Protein AF-A0AAD4LU94-F1 (afdb_monomer)

Nearest PDB structures (foldseek):
  6w6v-assembly1_E  TM=8.836E-01  e=3.693E-04  Saccharomyces cerevisiae S288C
  6ahu-assembly1_E  TM=7.785E-01  e=3.693E-04  Homo sapiens

Mean predicted aligned error: 7.05 Å

Secondary structure (DSSP, 8-state):
-----------HHHHHHHHHHHHHHHHHHHHHHHHHHHHTT--EEETTTTEEE----STHHHHHHHHHHHH--B-TTS-B---------SSHHHHHHHHHHHHHHHHHHHH-

Structure (mmCIF, N/CA/C/O backbone):
data_AF-A0AAD4LU94-F1
#
_entry.id   AF-A0AAD4LU94-F1
#
loop_
_atom_site.group_PDB
_atom_site.id
_atom_site.type_symbol
_atom_site.label_atom_id
_atom_site.label_alt_id
_atom_site.label_comp_id
_atom_site.label_asym_id
_atom_site.label_entity_id
_atom_site.label_seq_id
_atom_site.pdbx_PDB_ins_code
_atom_site.Cartn_x
_atom_site.Cartn_y
_atom_site.Cartn_z
_atom_site.occupancy
_atom_site.B_iso_or_equiv
_atom_site.auth_seq_id
_atom_site.auth_comp_id
_atom_site.auth_asym_id
_atom_site.auth_atom_id
_atom_site.pdbx_PDB_model_num
ATOM 1 N N . SER A 1 1 ? -17.432 -24.355 22.928 1.00 34.97 1 SER A N 1
ATOM 2 C CA . SER A 1 1 ? -16.290 -23.500 23.298 1.00 34.97 1 SER A CA 1
ATOM 3 C C . SER A 1 1 ? -16.451 -22.163 22.623 1.00 34.97 1 SER A C 1
ATOM 5 O O . SER A 1 1 ? -16.954 -22.169 21.508 1.00 34.97 1 SER A O 1
ATOM 7 N N . PRO A 1 2 ? -16.106 -21.034 23.257 1.00 40.81 2 PRO A N 1
ATOM 8 C CA . PRO A 1 2 ? -16.067 -19.779 22.532 1.00 40.81 2 PRO A CA 1
ATOM 9 C C . PRO A 1 2 ? -14.853 -19.853 21.605 1.00 40.81 2 PRO A C 1
ATOM 11 O O . PRO A 1 2 ? -13.718 -19.949 22.073 1.00 40.81 2 PRO A O 1
ATOM 14 N N . ASP A 1 3 ? -15.100 -19.892 20.302 1.00 33.78 3 ASP A N 1
ATOM 15 C CA . ASP A 1 3 ? -14.059 -19.731 19.299 1.00 33.78 3 ASP A CA 1
ATOM 16 C C . ASP A 1 3 ? -13.554 -18.296 19.417 1.00 33.78 3 ASP A C 1
ATOM 18 O O . ASP A 1 3 ? -14.155 -17.348 18.916 1.00 33.78 3 ASP A O 1
ATOM 22 N N . THR A 1 4 ? -12.480 -18.134 20.188 1.00 38.12 4 THR A N 1
ATOM 23 C CA . THR A 1 4 ? -11.680 -16.919 20.240 1.00 38.12 4 THR A CA 1
ATOM 24 C C . THR A 1 4 ? -11.278 -16.598 18.810 1.00 38.12 4 THR A C 1
ATOM 26 O O . THR A 1 4 ? -10.375 -17.233 18.269 1.00 38.12 4 THR A O 1
ATOM 29 N N . THR A 1 5 ? -11.970 -15.642 18.193 1.00 39.97 5 THR A N 1
ATOM 30 C CA . THR A 1 5 ? -11.613 -15.055 16.907 1.00 39.97 5 THR A CA 1
ATOM 31 C C . THR A 1 5 ? -10.168 -14.594 17.020 1.00 39.97 5 THR A C 1
ATOM 33 O O . THR A 1 5 ? -9.875 -13.563 17.627 1.00 39.97 5 THR A O 1
ATOM 36 N N . THR A 1 6 ? -9.238 -15.402 16.521 1.00 40.34 6 THR A N 1
ATOM 37 C CA . THR A 1 6 ? -7.829 -15.053 16.454 1.00 40.34 6 THR A CA 1
ATOM 38 C C . THR A 1 6 ? -7.746 -13.867 15.511 1.00 40.34 6 THR A C 1
ATOM 40 O O . THR A 1 6 ? -7.813 -14.014 14.292 1.00 40.34 6 THR A O 1
ATOM 43 N N . ILE A 1 7 ? -7.669 -12.660 16.077 1.00 51.28 7 ILE A N 1
ATOM 44 C CA . ILE A 1 7 ? -7.339 -11.455 15.323 1.00 51.28 7 ILE A CA 1
ATOM 45 C C . ILE A 1 7 ? -5.971 -11.749 14.721 1.00 51.28 7 ILE A C 1
ATOM 47 O O . ILE A 1 7 ? -4.953 -11.711 15.409 1.00 51.28 7 ILE A O 1
ATOM 51 N N . THR A 1 8 ? -5.970 -12.169 13.459 1.00 57.19 8 THR A N 1
ATOM 52 C CA . THR A 1 8 ? -4.751 -12.548 12.763 1.00 57.19 8 THR A CA 1
ATOM 53 C C . THR A 1 8 ? -3.962 -11.262 12.628 1.00 57.19 8 THR A C 1
ATOM 55 O O . THR A 1 8 ? -4.411 -10.316 11.983 1.00 57.19 8 THR A O 1
ATOM 58 N N . THR A 1 9 ? -2.843 -11.177 13.338 1.00 67.69 9 THR A N 1
ATOM 59 C CA . THR A 1 9 ? -2.052 -9.955 13.432 1.00 67.69 9 THR A CA 1
ATOM 60 C C . THR A 1 9 ? -1.428 -9.676 12.068 1.00 67.69 9 THR A C 1
ATOM 62 O O . THR A 1 9 ? -0.374 -10.211 11.739 1.00 67.69 9 THR A O 1
ATOM 65 N N . ILE A 1 10 ? -2.099 -8.868 11.246 1.00 77.38 10 ILE A N 1
ATOM 66 C CA . ILE A 1 10 ? -1.588 -8.447 9.940 1.00 77.38 10 ILE A CA 1
ATOM 67 C C . ILE A 1 10 ? -0.344 -7.593 10.184 1.00 77.38 10 ILE A C 1
ATOM 69 O O . ILE A 1 10 ? -0.402 -6.577 10.880 1.00 77.38 10 ILE 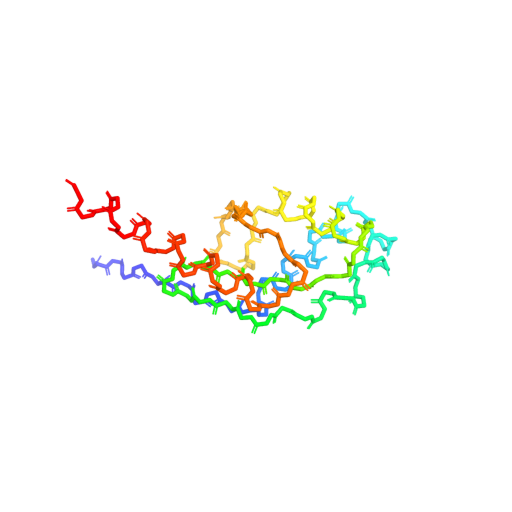A O 1
ATOM 73 N N . SER A 1 11 ? 0.793 -8.003 9.626 1.00 80.81 11 SER A N 1
ATOM 74 C CA . SER A 1 11 ? 2.031 -7.237 9.715 1.00 80.81 11 SER A CA 1
ATOM 75 C C . SER A 1 11 ? 2.226 -6.344 8.488 1.00 80.81 11 SER A C 1
ATOM 77 O O . SER A 1 11 ? 1.715 -6.606 7.397 1.00 80.81 11 SER A O 1
ATOM 79 N N . THR A 1 12 ? 3.056 -5.309 8.626 1.00 82.00 12 THR A N 1
ATOM 80 C CA . THR A 1 12 ? 3.497 -4.478 7.493 1.00 82.00 12 THR A CA 1
ATOM 81 C C . THR A 1 12 ? 4.135 -5.316 6.378 1.00 82.00 12 THR A C 1
ATOM 83 O O . THR A 1 12 ? 3.992 -4.996 5.199 1.00 82.00 12 THR A O 1
ATOM 86 N N . LYS A 1 13 ? 4.815 -6.414 6.741 1.00 84.25 13 LYS A N 1
ATOM 87 C CA . LYS A 1 13 ? 5.427 -7.348 5.789 1.00 84.25 13 LYS A CA 1
ATOM 88 C C . LYS A 1 13 ? 4.370 -8.087 4.971 1.00 84.25 13 LYS A C 1
ATOM 90 O O . LYS A 1 13 ? 4.575 -8.281 3.776 1.00 84.25 13 LYS A O 1
ATOM 95 N N . ASP A 1 14 ? 3.249 -8.457 5.582 1.00 86.19 14 ASP A N 1
ATOM 96 C CA . ASP A 1 14 ? 2.156 -9.139 4.881 1.00 86.19 14 ASP A CA 1
ATOM 97 C C . ASP A 1 14 ? 1.501 -8.212 3.860 1.00 86.19 14 ASP A C 1
ATOM 99 O O . ASP A 1 14 ? 1.278 -8.620 2.724 1.00 86.19 14 ASP A O 1
ATOM 103 N N . ILE A 1 15 ? 1.293 -6.943 4.225 1.00 86.94 15 ILE A N 1
ATOM 104 C CA . ILE A 1 15 ? 0.770 -5.913 3.315 1.00 86.94 15 ILE A CA 1
ATOM 105 C C . ILE A 1 15 ? 1.730 -5.679 2.152 1.00 86.94 15 ILE A C 1
ATOM 107 O O . ILE A 1 15 ? 1.312 -5.683 0.996 1.00 86.94 15 ILE A O 1
ATOM 111 N N . PHE A 1 16 ? 3.023 -5.513 2.441 1.00 88.88 16 PHE A N 1
ATOM 112 C CA . PHE A 1 16 ? 4.033 -5.337 1.402 1.00 88.88 16 PHE A CA 1
ATOM 113 C C . PHE A 1 16 ? 4.073 -6.531 0.444 1.00 88.88 16 PHE A C 1
ATOM 115 O O . PHE A 1 16 ? 4.074 -6.350 -0.772 1.00 88.88 16 PHE A O 1
ATOM 122 N N . ASN A 1 17 ? 4.078 -7.753 0.981 1.00 89.75 17 ASN A N 1
ATOM 123 C CA . ASN A 1 17 ? 4.110 -8.964 0.172 1.00 89.75 17 ASN A CA 1
ATOM 124 C C . ASN A 1 17 ? 2.844 -9.110 -0.671 1.00 89.75 17 ASN A C 1
ATOM 126 O O . ASN A 1 17 ? 2.956 -9.389 -1.859 1.00 89.75 17 ASN A O 1
ATOM 130 N N . ALA A 1 18 ? 1.665 -8.886 -0.092 1.00 90.69 18 ALA A N 1
ATOM 131 C CA . ALA A 1 18 ? 0.402 -8.955 -0.816 1.00 90.69 18 ALA A CA 1
ATOM 132 C C . ALA A 1 18 ? 0.344 -7.923 -1.949 1.00 90.69 18 ALA A C 1
ATOM 134 O O . ALA A 1 18 ? -0.011 -8.262 -3.074 1.00 90.69 18 ALA A O 1
ATOM 135 N N . LEU A 1 19 ? 0.785 -6.689 -1.693 1.00 91.19 19 LEU A N 1
ATOM 136 C CA . LEU A 1 19 ? 0.842 -5.649 -2.715 1.00 91.19 19 LEU A CA 1
ATOM 137 C C . LEU A 1 19 ? 1.860 -5.973 -3.810 1.00 91.19 19 LEU A C 1
ATOM 139 O O . LEU A 1 19 ? 1.551 -5.827 -4.988 1.00 91.19 19 LEU A O 1
ATOM 143 N N . LYS A 1 20 ? 3.044 -6.481 -3.450 1.00 91.81 20 LYS A N 1
ATOM 144 C CA . LYS A 1 20 ? 4.026 -6.975 -4.423 1.00 91.81 20 LYS A CA 1
ATOM 145 C C . LYS A 1 20 ? 3.435 -8.079 -5.303 1.00 91.81 20 LYS A C 1
ATOM 147 O O . LYS A 1 20 ? 3.622 -8.041 -6.514 1.00 91.81 20 LYS A O 1
ATOM 152 N N . GLN A 1 21 ? 2.743 -9.052 -4.709 1.00 92.25 21 GLN A N 1
ATOM 153 C CA . GLN A 1 21 ? 2.104 -10.131 -5.464 1.00 92.25 21 GLN A CA 1
ATOM 154 C C . GLN A 1 21 ? 0.993 -9.600 -6.373 1.00 92.25 21 GLN A C 1
ATOM 156 O O . GLN A 1 21 ? 0.944 -9.992 -7.532 1.00 92.25 21 GLN A O 1
ATOM 161 N N . SER A 1 22 ? 0.168 -8.662 -5.896 1.00 93.50 22 SER A N 1
ATOM 162 C CA . SER A 1 22 ? -0.860 -8.000 -6.709 1.00 93.50 22 SER A CA 1
ATOM 163 C C . SER A 1 22 ? -0.248 -7.289 -7.922 1.00 93.50 22 SER A C 1
ATOM 165 O O . SER A 1 22 ? -0.687 -7.490 -9.053 1.00 93.50 22 SER A O 1
ATOM 167 N N . VAL A 1 23 ? 0.838 -6.531 -7.723 1.00 94.62 23 VAL A N 1
ATOM 168 C CA . VAL A 1 23 ? 1.547 -5.866 -8.826 1.00 94.62 23 VAL A CA 1
ATOM 169 C C . VAL A 1 23 ? 2.066 -6.883 -9.841 1.00 94.62 23 VAL A C 1
ATOM 171 O O . VAL A 1 23 ? 1.818 -6.732 -11.032 1.00 94.62 23 VAL A O 1
ATOM 174 N N . LEU A 1 24 ? 2.762 -7.925 -9.381 1.00 94.81 24 LEU A N 1
ATOM 175 C CA . LEU A 1 24 ? 3.314 -8.955 -10.264 1.00 94.81 24 LEU A CA 1
ATOM 176 C C . LEU A 1 24 ? 2.218 -9.706 -11.026 1.00 94.81 24 LEU A C 1
ATOM 178 O O . LEU A 1 24 ? 2.377 -9.982 -12.210 1.00 94.81 24 LEU A O 1
ATOM 182 N N . PHE A 1 25 ? 1.101 -10.011 -10.369 1.00 95.06 25 PHE A N 1
ATOM 183 C CA . PHE A 1 25 ? 0.004 -10.753 -10.976 1.00 95.06 25 PHE A CA 1
ATOM 184 C C . PHE A 1 25 ? -0.749 -9.930 -12.032 1.00 95.06 25 PHE A C 1
ATOM 186 O O . PHE A 1 25 ? -1.081 -10.457 -13.090 1.00 95.06 25 PHE A O 1
ATOM 193 N N . HIS A 1 26 ? -0.994 -8.641 -11.777 1.00 95.12 26 HIS A N 1
ATOM 194 C CA . HIS A 1 26 ? -1.800 -7.798 -12.667 1.00 95.12 26 HIS A CA 1
ATOM 195 C C . HIS A 1 26 ? -0.989 -7.002 -13.698 1.00 95.12 26 HIS A C 1
ATOM 197 O O . HIS A 1 26 ? -1.509 -6.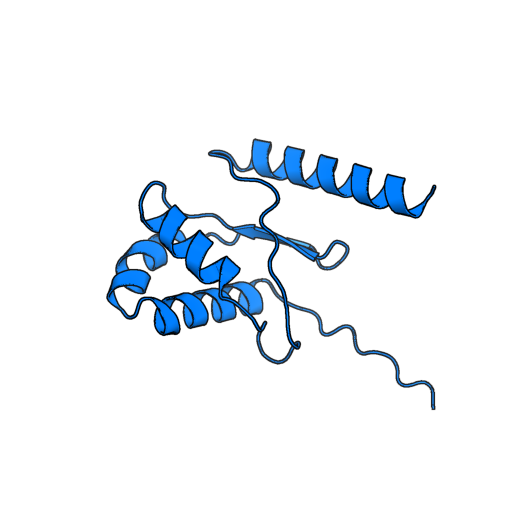700 -14.770 1.00 95.12 26 HIS A O 1
ATOM 203 N N . PHE A 1 27 ? 0.265 -6.662 -13.397 1.00 95.00 27 PHE A N 1
ATOM 204 C CA . PHE A 1 27 ? 1.108 -5.790 -14.229 1.00 95.00 27 PHE A CA 1
ATOM 205 C C . PHE A 1 27 ? 2.436 -6.440 -14.648 1.00 95.00 27 PHE A C 1
ATOM 207 O O . PHE A 1 27 ? 3.212 -5.836 -15.394 1.00 95.00 27 PHE A O 1
ATOM 214 N N . GLY A 1 28 ? 2.709 -7.664 -14.185 1.00 95.25 28 GLY A N 1
ATOM 215 C CA . GLY A 1 28 ? 3.913 -8.414 -14.525 1.00 95.25 28 GLY A CA 1
ATOM 216 C C . GLY A 1 28 ? 5.206 -7.769 -14.026 1.00 95.25 28 GLY A C 1
ATOM 217 O O . GLY A 1 28 ? 5.223 -6.874 -13.174 1.00 95.25 28 GLY A O 1
ATOM 218 N N . ASP A 1 29 ? 6.317 -8.220 -14.603 1.00 94.38 29 ASP A N 1
ATOM 219 C CA . ASP A 1 29 ? 7.651 -7.727 -14.257 1.00 94.38 29 ASP A CA 1
ATOM 220 C C . ASP A 1 29 ? 7.857 -6.261 -14.650 1.00 94.38 29 ASP A C 1
ATOM 222 O O . ASP A 1 29 ? 8.593 -5.542 -13.977 1.00 94.38 29 ASP A O 1
ATOM 226 N N . THR A 1 30 ? 7.180 -5.787 -15.702 1.00 94.25 30 THR A N 1
ATOM 227 C CA . THR A 1 30 ? 7.221 -4.377 -16.114 1.00 94.25 30 THR A CA 1
ATOM 228 C C . THR A 1 30 ? 6.634 -3.475 -15.032 1.00 94.25 30 THR A C 1
ATOM 230 O O . THR A 1 30 ? 7.296 -2.528 -14.608 1.00 94.25 30 THR A O 1
ATOM 233 N N . GLY A 1 31 ? 5.441 -3.800 -14.520 1.00 92.19 31 GLY A N 1
ATOM 234 C CA . GLY A 1 31 ? 4.837 -3.047 -13.420 1.00 92.19 31 GLY A CA 1
ATOM 235 C C . GLY A 1 31 ? 5.666 -3.125 -12.140 1.00 92.19 31 GLY A C 1
ATOM 236 O O . GLY A 1 31 ? 5.838 -2.121 -11.448 1.00 92.19 31 GLY A O 1
ATOM 237 N N . TRP A 1 32 ? 6.254 -4.290 -11.846 1.00 93.69 32 TRP A N 1
ATOM 238 C CA . TRP A 1 32 ? 7.172 -4.420 -10.715 1.00 93.69 32 TRP A CA 1
ATOM 239 C C . TRP A 1 32 ? 8.440 -3.573 -10.879 1.00 93.69 32 TRP A C 1
ATOM 241 O O . TRP A 1 32 ? 8.874 -2.945 -9.913 1.00 93.69 32 TRP A O 1
ATOM 251 N N . GLY A 1 33 ? 9.012 -3.505 -12.082 1.00 91.62 33 GLY A N 1
ATOM 252 C CA . GLY A 1 33 ? 10.160 -2.651 -12.390 1.00 91.62 33 GLY A CA 1
ATOM 253 C C . GLY A 1 33 ? 9.865 -1.163 -12.190 1.00 91.62 33 GLY A C 1
ATOM 254 O O . GLY A 1 33 ? 10.736 -0.414 -11.753 1.00 91.62 33 GLY A O 1
ATOM 255 N N . GLU A 1 34 ? 8.624 -0.750 -12.436 1.00 90.69 34 GLU A N 1
ATOM 256 C CA . GLU A 1 34 ? 8.170 0.627 -12.265 1.00 90.69 34 GLU A CA 1
ATOM 257 C C . GLU A 1 34 ? 7.981 1.016 -10.789 1.00 90.69 34 GLU A C 1
ATOM 259 O O . GLU A 1 34 ? 8.431 2.079 -10.355 1.00 90.69 34 GLU A O 1
ATOM 264 N N . VAL A 1 35 ? 7.338 0.159 -9.986 1.00 91.38 35 VAL A N 1
ATOM 265 C CA . VAL A 1 35 ? 6.996 0.494 -8.588 1.00 91.38 35 VAL A CA 1
ATOM 266 C C . VAL A 1 35 ? 8.036 0.024 -7.573 1.00 91.38 35 VAL A C 1
ATOM 268 O O . VAL A 1 35 ? 8.182 0.641 -6.513 1.00 91.38 35 VAL A O 1
ATOM 271 N N . GLY A 1 36 ? 8.769 -1.050 -7.876 1.00 85.94 36 GLY A N 1
ATOM 272 C CA . GLY A 1 36 ? 9.528 -1.848 -6.910 1.00 85.94 36 GLY A CA 1
ATOM 273 C C . GLY A 1 36 ? 10.607 -1.069 -6.162 1.00 85.94 36 GLY A C 1
ATOM 274 O O . GLY A 1 36 ? 10.768 -1.252 -4.956 1.00 85.94 36 GLY A O 1
ATOM 275 N N . ALA A 1 37 ? 11.282 -0.133 -6.835 1.00 84.62 37 ALA A N 1
ATOM 276 C CA . ALA A 1 37 ? 12.292 0.726 -6.210 1.00 84.62 37 ALA A CA 1
ATOM 277 C C . ALA A 1 37 ? 11.701 1.685 -5.159 1.00 84.62 37 ALA A C 1
ATOM 279 O O . ALA A 1 37 ? 12.384 2.080 -4.217 1.00 84.62 37 ALA A O 1
ATOM 280 N N . SER A 1 38 ? 10.426 2.057 -5.303 1.00 83.56 38 SER A N 1
ATOM 281 C CA . SER A 1 38 ? 9.762 3.033 -4.434 1.00 83.56 38 SER A CA 1
ATOM 282 C C . SER A 1 38 ? 8.871 2.405 -3.362 1.00 83.56 38 SER A C 1
ATOM 284 O O . SER A 1 38 ? 8.674 2.999 -2.301 1.00 83.56 38 SER A O 1
ATOM 286 N N . LEU A 1 39 ? 8.392 1.181 -3.606 1.00 80.44 39 LEU A N 1
ATOM 287 C CA . LEU A 1 39 ? 7.475 0.462 -2.723 1.00 80.44 39 LEU A CA 1
ATOM 288 C C . LEU A 1 39 ? 8.135 -0.033 -1.425 1.00 80.44 39 LEU A C 1
ATOM 290 O O . LEU A 1 39 ? 7.446 -0.369 -0.465 1.00 80.44 39 LEU A O 1
ATOM 294 N N . ALA A 1 40 ? 9.470 -0.037 -1.351 1.00 62.62 40 ALA A N 1
ATOM 295 C CA . ALA A 1 40 ? 10.229 -0.417 -0.155 1.00 62.62 40 ALA A CA 1
ATOM 296 C C . ALA A 1 40 ? 9.940 0.470 1.080 1.00 62.62 40 ALA A C 1
ATOM 298 O O . ALA A 1 40 ? 10.347 0.141 2.192 1.00 62.62 40 ALA A O 1
ATOM 299 N N . GLY A 1 41 ? 9.236 1.594 0.902 1.00 59.31 41 GLY A N 1
ATOM 300 C CA . GLY A 1 41 ? 8.935 2.578 1.939 1.00 59.31 41 GLY A CA 1
ATOM 301 C C . GLY A 1 41 ? 7.584 2.429 2.649 1.00 59.31 41 GLY A C 1
ATOM 302 O O . GLY A 1 41 ? 7.041 3.455 3.065 1.00 59.31 41 GLY A O 1
ATOM 303 N N . VAL A 1 42 ? 7.005 1.227 2.788 1.00 61.34 42 VAL A N 1
ATOM 304 C CA . VAL A 1 42 ? 5.789 1.041 3.613 1.00 61.34 42 VAL A CA 1
ATOM 305 C C . VAL A 1 42 ? 6.127 1.397 5.059 1.00 61.34 42 VAL A C 1
ATOM 307 O O . VAL A 1 42 ? 6.847 0.664 5.734 1.00 61.34 42 VAL A O 1
ATOM 310 N N . SER A 1 43 ? 5.669 2.560 5.532 1.00 63.88 43 SER A N 1
ATOM 311 C CA . SER A 1 43 ? 6.261 3.130 6.743 1.00 63.88 43 SER A CA 1
ATOM 312 C C . SER A 1 43 ? 5.588 2.656 8.022 1.00 63.88 43 SER A C 1
ATOM 314 O O . SER A 1 43 ? 6.260 2.607 9.048 1.00 63.88 43 SER A O 1
ATOM 316 N N . SER A 1 44 ? 4.290 2.325 8.013 1.00 63.19 44 SER A N 1
ATOM 317 C CA . SER A 1 44 ? 3.583 1.843 9.213 1.00 63.19 44 SER A CA 1
ATOM 318 C C . SER A 1 44 ? 2.217 1.233 8.877 1.00 63.19 44 SER A C 1
ATOM 320 O O . SER A 1 44 ? 1.461 1.817 8.099 1.00 63.19 44 SER A O 1
ATOM 322 N N . PHE A 1 45 ? 1.878 0.108 9.512 1.00 72.31 45 PHE A N 1
ATOM 323 C CA . PHE A 1 45 ? 0.506 -0.388 9.667 1.00 72.31 45 PHE A CA 1
ATOM 324 C C . PHE A 1 45 ? 0.104 -0.253 11.138 1.00 72.31 45 PHE A C 1
ATOM 326 O O . PHE A 1 45 ? 0.899 -0.583 12.018 1.00 72.31 45 PHE A O 1
ATOM 333 N N . LEU A 1 46 ? -1.099 0.253 11.403 1.00 68.88 46 LEU A N 1
ATOM 334 C CA . LEU A 1 46 ? -1.664 0.390 12.745 1.00 68.88 46 LEU A CA 1
ATOM 335 C C . LEU A 1 46 ? -2.795 -0.636 12.914 1.00 68.88 46 LEU A C 1
ATOM 337 O O . LEU A 1 46 ? -3.904 -0.384 12.433 1.00 68.88 46 LEU A O 1
ATOM 341 N N . PRO A 1 47 ? -2.553 -1.765 13.613 1.00 62.38 47 PRO A N 1
ATOM 342 C CA . PRO A 1 47 ? -3.541 -2.835 13.756 1.00 62.38 47 PRO A CA 1
ATOM 343 C C . PRO A 1 47 ? -4.841 -2.400 14.434 1.00 62.38 47 PRO A C 1
ATOM 345 O O . PRO A 1 47 ? -5.885 -2.968 14.149 1.00 62.38 47 PRO A O 1
ATOM 348 N N . SER A 1 48 ? -4.793 -1.384 15.302 1.00 67.44 48 SER A N 1
ATOM 349 C CA . SER A 1 48 ? -5.964 -0.921 16.056 1.00 67.44 48 SER A CA 1
ATOM 350 C C . SER A 1 48 ? -7.031 -0.260 15.182 1.00 67.44 48 SER A C 1
ATOM 352 O O . SER A 1 48 ? -8.203 -0.291 15.538 1.00 67.44 48 SER A O 1
ATOM 354 N N . ASN A 1 49 ? -6.632 0.345 14.057 1.00 71.31 49 ASN A N 1
ATOM 355 C CA . ASN A 1 49 ? -7.528 1.131 13.202 1.00 71.31 49 ASN A CA 1
ATOM 356 C C . ASN A 1 49 ? -7.509 0.646 11.741 1.00 71.31 49 ASN A C 1
ATOM 358 O O . ASN A 1 49 ? -8.076 1.306 10.877 1.00 71.31 49 ASN A O 1
ATOM 362 N N . HIS A 1 50 ? -6.811 -0.460 11.447 1.00 78.88 50 HIS A N 1
ATOM 363 C CA . HIS A 1 50 ? -6.605 -1.004 10.097 1.00 78.88 50 HIS A CA 1
ATOM 364 C C . HIS A 1 50 ? -6.078 0.017 9.066 1.00 78.88 50 HIS A C 1
ATOM 366 O O . HIS A 1 50 ? -6.349 -0.088 7.872 1.00 78.88 50 HIS A O 1
ATOM 372 N N . LEU A 1 51 ? -5.294 1.003 9.517 1.00 85.69 51 LEU A N 1
ATOM 373 C CA . LEU A 1 51 ? -4.728 2.055 8.669 1.00 85.69 51 LEU A CA 1
ATOM 374 C C . LEU A 1 51 ? -3.282 1.737 8.287 1.00 85.69 51 LEU A C 1
ATOM 376 O O . LEU A 1 51 ? -2.476 1.331 9.126 1.00 85.69 51 LEU A O 1
ATOM 380 N N . CYS A 1 52 ? -2.933 1.986 7.026 1.00 86.94 52 CYS A N 1
ATOM 381 C CA . CYS A 1 52 ? -1.573 1.858 6.512 1.00 86.94 52 CYS A CA 1
ATOM 382 C C . CYS A 1 52 ? -1.172 3.108 5.724 1.00 86.94 52 CYS A C 1
ATOM 384 O O . CYS A 1 52 ? -1.985 3.671 4.993 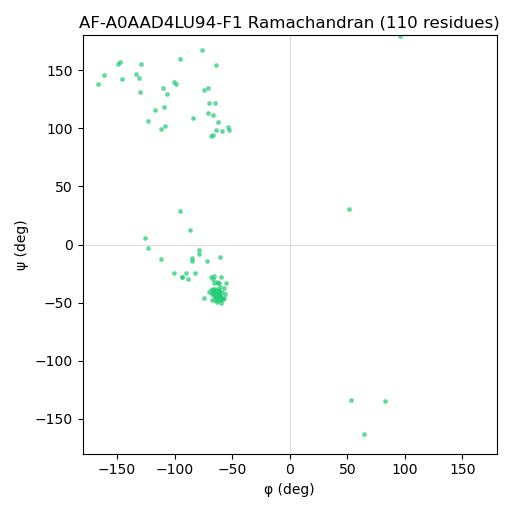1.00 86.94 52 CYS A O 1
ATOM 386 N N . ILE A 1 53 ? 0.095 3.515 5.843 1.00 88.38 53 ILE A N 1
ATOM 387 C CA . ILE A 1 53 ? 0.692 4.531 4.970 1.00 88.38 53 ILE A CA 1
ATOM 388 C C . ILE A 1 53 ? 1.706 3.854 4.047 1.00 88.38 53 ILE A C 1
ATOM 390 O O . ILE A 1 53 ? 2.722 3.318 4.500 1.00 88.38 53 ILE A O 1
ATOM 394 N N . ILE A 1 54 ? 1.441 3.939 2.744 1.00 89.06 54 ILE A N 1
ATOM 395 C CA . ILE A 1 54 ? 2.293 3.406 1.679 1.00 89.06 54 ILE A CA 1
ATOM 396 C C . ILE A 1 54 ? 2.981 4.579 0.987 1.00 89.06 54 ILE A C 1
ATOM 398 O O . ILE A 1 54 ? 2.336 5.553 0.599 1.00 89.06 54 ILE A O 1
ATOM 402 N N . ARG A 1 55 ? 4.305 4.496 0.846 1.00 87.88 55 ARG A N 1
ATOM 403 C CA . ARG A 1 55 ? 5.092 5.462 0.075 1.00 87.88 55 ARG A CA 1
ATOM 404 C C . ARG A 1 55 ? 5.411 4.873 -1.289 1.00 87.88 55 ARG A C 1
ATOM 406 O O . ARG A 1 55 ? 5.738 3.697 -1.390 1.00 87.88 55 ARG A O 1
ATOM 413 N N . VAL A 1 56 ? 5.328 5.716 -2.309 1.00 89.88 56 VAL A N 1
ATOM 414 C CA . VAL A 1 56 ? 5.565 5.354 -3.706 1.00 89.88 56 VAL A CA 1
ATOM 415 C C . VAL A 1 56 ? 6.130 6.562 -4.453 1.00 89.88 56 VAL A C 1
ATOM 417 O O . VAL A 1 56 ? 5.935 7.710 -4.039 1.00 89.88 56 VAL A O 1
ATOM 420 N N . ALA A 1 57 ? 6.854 6.311 -5.541 1.00 89.88 57 ALA A N 1
ATOM 421 C CA . ALA A 1 57 ? 7.276 7.349 -6.468 1.00 89.88 57 ALA A CA 1
ATOM 422 C C . ALA A 1 57 ? 6.058 8.001 -7.145 1.00 89.88 57 ALA A C 1
ATOM 424 O O . ALA A 1 57 ? 4.981 7.416 -7.251 1.00 89.88 57 ALA A O 1
ATOM 425 N N . ARG A 1 58 ? 6.222 9.250 -7.588 1.00 88.12 58 ARG A N 1
ATOM 426 C CA . ARG A 1 58 ? 5.166 10.001 -8.285 1.00 88.12 58 ARG A CA 1
ATOM 427 C C . ARG A 1 58 ? 5.017 9.516 -9.733 1.00 88.12 58 ARG A C 1
ATOM 429 O O . ARG A 1 58 ? 5.904 8.855 -10.259 1.00 88.12 58 ARG A O 1
ATOM 436 N N . GLY A 1 59 ? 3.932 9.918 -10.394 1.00 89.56 59 GLY A N 1
ATOM 437 C CA . GLY A 1 59 ? 3.684 9.592 -11.801 1.00 89.56 59 GLY A CA 1
ATOM 438 C C . GLY A 1 59 ? 3.074 8.204 -11.962 1.00 89.56 59 GLY A C 1
ATOM 439 O O . GLY A 1 59 ? 2.146 7.863 -11.226 1.00 89.56 59 GLY A O 1
ATOM 440 N N . GLU A 1 60 ? 3.590 7.422 -12.910 1.00 89.56 60 GLU A N 1
ATOM 441 C CA . GLU A 1 60 ? 3.053 6.090 -13.218 1.00 89.56 60 GLU A CA 1
ATOM 442 C C . GLU A 1 60 ? 3.135 5.147 -12.020 1.00 89.56 60 GLU A C 1
ATOM 444 O O . GLU A 1 60 ? 2.134 4.528 -11.675 1.00 89.56 60 GLU A O 1
ATOM 449 N N . ALA A 1 61 ? 4.243 5.167 -11.271 1.00 90.19 61 ALA A N 1
ATOM 450 C CA . ALA A 1 61 ? 4.409 4.270 -10.132 1.00 90.19 61 ALA A CA 1
ATOM 451 C C . ALA A 1 61 ? 3.277 4.412 -9.094 1.00 90.19 61 ALA A C 1
ATOM 453 O O . ALA A 1 61 ? 2.809 3.417 -8.533 1.00 90.19 61 ALA A O 1
ATOM 454 N N . ALA A 1 62 ? 2.789 5.638 -8.865 1.00 91.25 62 ALA A N 1
ATOM 455 C CA . ALA A 1 62 ? 1.649 5.898 -7.990 1.00 91.25 62 ALA A CA 1
ATOM 456 C C . ALA A 1 62 ? 0.334 5.355 -8.571 1.00 91.25 62 ALA A C 1
ATOM 458 O O . ALA A 1 62 ? -0.474 4.805 -7.823 1.00 91.25 62 ALA A O 1
ATOM 459 N N . ARG A 1 63 ? 0.126 5.477 -9.890 1.00 92.62 63 ARG A N 1
ATOM 460 C CA . ARG A 1 63 ? -1.055 4.941 -10.585 1.00 92.62 63 ARG A CA 1
ATOM 461 C C . ARG A 1 63 ? -1.065 3.417 -10.578 1.00 92.62 63 ARG A C 1
ATOM 463 O O . ARG A 1 63 ? -2.067 2.830 -10.182 1.00 92.62 63 ARG A O 1
ATOM 470 N N . THR A 1 64 ? 0.054 2.792 -10.926 1.00 94.06 64 THR A N 1
ATOM 471 C CA . THR A 1 64 ? 0.240 1.336 -10.921 1.00 94.06 64 THR A CA 1
ATOM 472 C C . THR A 1 64 ? 0.048 0.768 -9.515 1.00 94.06 64 THR A C 1
ATOM 474 O O . THR A 1 64 ? -0.684 -0.201 -9.324 1.00 94.06 64 THR A O 1
ATOM 477 N N . THR A 1 65 ? 0.610 1.425 -8.494 1.00 92.25 65 THR A N 1
ATOM 478 C CA . THR A 1 65 ? 0.419 1.022 -7.090 1.00 92.25 65 THR A CA 1
ATOM 479 C C . THR A 1 65 ? -1.033 1.177 -6.638 1.00 92.25 65 THR A C 1
ATOM 481 O O . THR A 1 65 ? -1.559 0.281 -5.982 1.00 92.25 65 THR A O 1
ATOM 484 N N . TRP A 1 66 ? -1.709 2.276 -6.997 1.00 93.12 66 TRP A N 1
ATOM 485 C CA . TRP A 1 66 ? -3.132 2.457 -6.693 1.00 93.12 66 TRP A CA 1
ATOM 486 C C . TRP A 1 66 ? -3.972 1.361 -7.346 1.00 93.12 66 TRP A C 1
ATOM 488 O O . TRP A 1 66 ? -4.817 0.755 -6.691 1.00 93.12 66 TRP A O 1
ATOM 498 N N . ALA A 1 67 ? -3.746 1.088 -8.629 1.00 93.94 67 ALA A N 1
ATOM 499 C CA . ALA A 1 67 ? -4.493 0.071 -9.352 1.00 93.94 67 ALA A CA 1
ATOM 500 C C . ALA A 1 67 ? -4.278 -1.322 -8.735 1.00 93.94 67 ALA A C 1
ATOM 502 O O . ALA A 1 67 ? -5.247 -2.033 -8.483 1.00 93.94 67 ALA A O 1
ATOM 503 N N . ALA A 1 68 ? -3.037 -1.667 -8.377 1.00 93.38 68 ALA A N 1
ATOM 504 C CA . ALA A 1 68 ? -2.734 -2.903 -7.660 1.00 93.38 68 ALA A CA 1
ATOM 505 C C . ALA A 1 68 ? -3.389 -2.972 -6.267 1.00 93.38 68 ALA A C 1
ATOM 507 O O . ALA A 1 68 ? -3.779 -4.055 -5.838 1.00 93.38 68 ALA A O 1
ATOM 508 N N . LEU A 1 69 ? -3.543 -1.844 -5.562 1.00 92.19 69 LEU A N 1
ATOM 509 C CA . LEU A 1 69 ? -4.267 -1.789 -4.286 1.00 92.19 69 LEU A CA 1
ATOM 510 C C . LEU A 1 69 ? -5.764 -2.044 -4.458 1.00 92.19 69 LEU A C 1
ATOM 512 O O . LEU A 1 69 ? -6.342 -2.765 -3.657 1.00 92.19 69 LEU A O 1
ATOM 516 N N . VAL A 1 70 ? -6.392 -1.474 -5.487 1.00 92.56 70 VAL A N 1
ATOM 517 C CA . VAL A 1 70 ? -7.827 -1.681 -5.756 1.00 92.56 70 VAL A CA 1
ATOM 518 C C . VAL A 1 70 ? -8.121 -3.132 -6.144 1.00 92.56 70 VAL A C 1
ATOM 520 O O . VAL A 1 70 ? -9.185 -3.648 -5.817 1.00 92.56 70 VAL A O 1
ATOM 523 N N . LEU A 1 71 ? -7.181 -3.788 -6.828 1.00 92.69 71 LEU A N 1
ATOM 524 C CA . LEU A 1 71 ? -7.304 -5.183 -7.257 1.00 92.69 71 LEU A CA 1
ATOM 525 C C . LEU A 1 71 ? -6.881 -6.199 -6.185 1.00 92.69 71 LEU A C 1
ATOM 527 O O . LEU A 1 71 ? -7.132 -7.390 -6.342 1.00 92.69 71 LEU A O 1
ATOM 531 N N . LEU A 1 72 ? -6.242 -5.748 -5.103 1.00 91.19 72 LEU A N 1
ATOM 532 C CA . LEU A 1 72 ? -5.818 -6.618 -4.013 1.00 91.19 72 LEU A CA 1
ATOM 533 C C . LEU A 1 72 ? -7.046 -7.113 -3.247 1.00 91.19 72 LEU A C 1
ATOM 535 O O . LEU A 1 72 ? -7.791 -6.323 -2.674 1.00 91.19 72 LEU A O 1
ATOM 539 N N . ASP A 1 73 ? -7.205 -8.431 -3.185 1.00 89.31 73 ASP A N 1
ATOM 540 C CA . ASP A 1 73 ? -8.353 -9.087 -2.558 1.00 89.31 73 ASP A CA 1
ATOM 541 C C . ASP A 1 73 ? -7.992 -9.854 -1.278 1.00 89.31 73 ASP A C 1
ATOM 543 O O . ASP A 1 73 ? -8.882 -10.275 -0.541 1.00 89.31 73 ASP A O 1
ATOM 547 N N . ARG A 1 74 ? -6.701 -10.074 -0.993 1.00 86.00 74 ARG A N 1
ATOM 548 C CA . ARG A 1 74 ? -6.227 -10.918 0.116 1.00 86.00 74 ARG A CA 1
ATOM 549 C C . ARG A 1 74 ? -4.934 -10.397 0.732 1.00 86.00 74 ARG A C 1
ATOM 551 O O . ARG A 1 74 ? -4.017 -9.980 0.027 1.00 86.00 74 ARG A O 1
ATOM 558 N N . LEU A 1 75 ? -4.820 -10.509 2.057 1.00 84.75 75 LEU A N 1
ATOM 559 C CA . LEU A 1 75 ? -3.574 -10.258 2.794 1.00 84.75 75 LEU A CA 1
ATOM 560 C C . LEU A 1 75 ? -3.034 -11.561 3.384 1.00 84.75 75 LEU A C 1
ATOM 562 O O . LEU A 1 75 ? -3.474 -12.003 4.442 1.00 84.75 75 LEU A O 1
ATOM 566 N N . GLY A 1 76 ? -2.054 -12.171 2.712 1.00 73.38 76 GLY A N 1
ATOM 567 C CA . GLY A 1 76 ? -1.385 -13.386 3.191 1.00 73.38 76 GLY A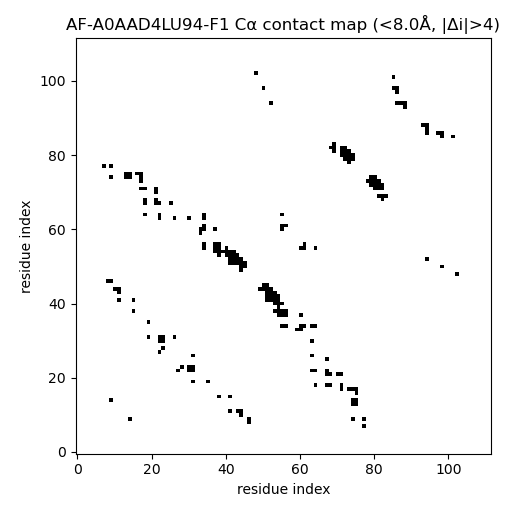 CA 1
ATOM 568 C C . GLY A 1 76 ? -2.368 -14.510 3.545 1.00 73.38 76 GLY A C 1
ATOM 569 O O . GLY A 1 76 ? -3.307 -14.785 2.802 1.00 73.38 76 GLY A O 1
ATOM 570 N N . ALA A 1 77 ? -2.166 -15.147 4.702 1.00 66.31 77 ALA A N 1
ATOM 571 C CA . ALA A 1 77 ? -3.102 -16.136 5.252 1.00 66.31 77 ALA A CA 1
ATOM 572 C C . ALA A 1 77 ? -4.334 -15.503 5.943 1.00 66.31 77 ALA A C 1
ATOM 574 O O . ALA A 1 77 ? -5.223 -16.223 6.385 1.00 66.31 77 ALA A O 1
ATOM 575 N N . GLY A 1 78 ? -4.380 -14.170 6.057 1.00 61.16 78 GLY A N 1
ATOM 576 C CA . GLY A 1 78 ? -5.270 -13.401 6.934 1.00 61.16 78 GLY A CA 1
ATOM 577 C C . GLY A 1 78 ? -6.657 -13.065 6.380 1.00 61.16 78 GLY A C 1
ATOM 578 O O . GLY A 1 78 ? -7.357 -12.257 6.982 1.00 61.16 78 GLY A O 1
ATOM 579 N N . GLY A 1 79 ? -7.076 -13.681 5.273 1.00 73.00 79 GLY A N 1
ATOM 580 C CA . GLY A 1 79 ? -8.437 -13.546 4.744 1.00 73.00 79 GLY A CA 1
ATOM 581 C C . GLY A 1 79 ? -8.609 -12.496 3.643 1.00 73.00 79 GLY A C 1
ATOM 582 O O . GLY A 1 79 ? -7.652 -11.863 3.189 1.00 73.00 79 GLY A O 1
ATOM 583 N N . ILE A 1 80 ? -9.854 -12.387 3.167 1.00 82.88 80 ILE A N 1
ATOM 584 C CA . ILE A 1 80 ? -10.261 -11.483 2.083 1.00 82.88 80 ILE A CA 1
ATOM 585 C C . ILE A 1 80 ? -10.311 -10.053 2.622 1.00 82.88 80 ILE A C 1
ATOM 587 O O . ILE A 1 80 ? -10.894 -9.814 3.680 1.00 82.88 80 ILE A O 1
ATOM 591 N N . VAL A 1 81 ? -9.724 -9.106 1.895 1.00 85.12 81 VAL A N 1
ATOM 592 C CA . VAL A 1 81 ? -9.740 -7.683 2.243 1.00 85.12 81 VAL A CA 1
ATOM 593 C C . VAL A 1 81 ? -10.187 -6.833 1.065 1.00 85.12 81 VAL A C 1
ATOM 595 O O . VAL A 1 81 ? -10.008 -7.208 -0.088 1.00 85.12 81 VAL A O 1
ATOM 598 N N . VAL A 1 82 ? -10.720 -5.652 1.373 1.00 88.69 82 VAL A N 1
ATOM 599 C CA . VAL A 1 82 ? -11.004 -4.607 0.387 1.00 88.69 82 VAL A CA 1
ATOM 600 C C . VAL A 1 82 ? -10.249 -3.351 0.816 1.00 88.69 82 VAL A C 1
ATOM 602 O O . VAL A 1 82 ? -10.613 -2.734 1.820 1.00 88.69 82 VAL A O 1
ATOM 605 N N . PRO A 1 8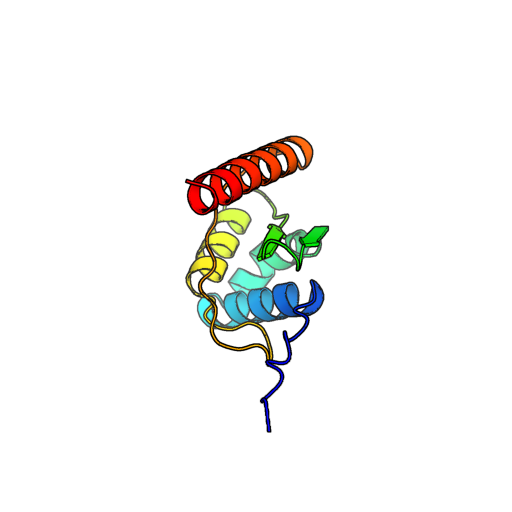3 ? -9.156 -2.980 0.130 1.00 88.00 83 PRO A N 1
ATOM 606 C CA . PRO A 1 83 ? -8.410 -1.775 0.466 1.00 88.00 83 PRO A CA 1
ATOM 607 C C . PRO A 1 83 ? -9.190 -0.508 0.107 1.00 88.00 83 PRO A C 1
ATOM 609 O O . PRO A 1 83 ? -9.703 -0.366 -1.001 1.00 88.00 83 PRO A O 1
ATOM 612 N N . HIS A 1 84 ? -9.218 0.457 1.026 1.00 89.19 84 HIS A N 1
ATOM 613 C CA . HIS A 1 84 ? -9.803 1.778 0.795 1.00 89.19 84 HIS A CA 1
ATOM 614 C C . HIS A 1 84 ? -8.724 2.856 0.897 1.00 89.19 84 HIS A C 1
ATOM 616 O O . HIS A 1 84 ? -8.144 3.078 1.962 1.00 89.19 84 HIS A O 1
ATOM 622 N N . VAL A 1 85 ? -8.462 3.553 -0.210 1.00 90.31 85 VAL A N 1
ATOM 623 C CA . VAL A 1 85 ? -7.534 4.690 -0.220 1.00 90.31 85 VAL A CA 1
ATOM 624 C C . VAL A 1 85 ? -8.277 5.943 0.235 1.00 90.31 85 VAL A C 1
ATOM 626 O O . VAL A 1 85 ? -9.119 6.471 -0.484 1.00 90.31 85 VAL A O 1
ATOM 629 N N . ILE A 1 86 ? -7.960 6.420 1.438 1.00 91.12 86 ILE A N 1
ATOM 630 C CA . ILE A 1 86 ? -8.632 7.578 2.053 1.00 91.12 86 ILE A CA 1
ATOM 631 C C . ILE A 1 86 ? -7.968 8.920 1.720 1.00 91.12 86 ILE A C 1
ATOM 633 O O . ILE A 1 86 ? -8.611 9.964 1.790 1.00 91.12 86 ILE A O 1
ATOM 637 N N . HIS A 1 87 ? -6.671 8.918 1.394 1.00 91.19 87 HIS A N 1
ATOM 638 C CA . HIS A 1 87 ? -5.903 10.138 1.153 1.00 91.19 87 HIS A CA 1
ATOM 639 C C . HIS A 1 87 ? -4.611 9.855 0.377 1.00 91.19 87 HIS A C 1
ATOM 641 O O . HIS A 1 87 ? -3.952 8.842 0.612 1.00 91.19 87 HIS A O 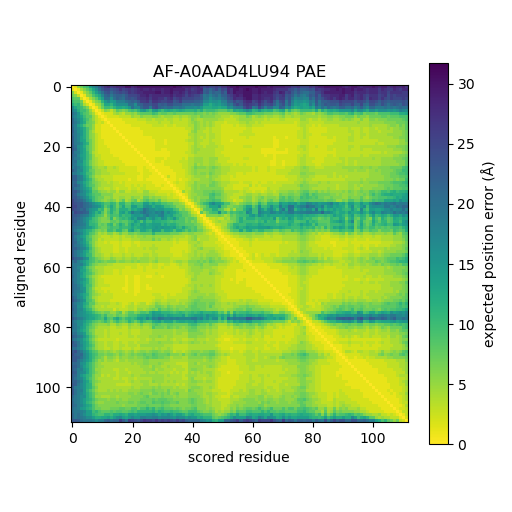1
ATOM 647 N N . VAL A 1 88 ? -4.202 10.791 -0.485 1.00 91.19 88 VAL A N 1
ATOM 648 C CA . VAL A 1 88 ? -2.893 10.795 -1.157 1.00 91.19 88 VAL A CA 1
ATOM 649 C C . VAL A 1 88 ? -2.248 12.163 -0.993 1.00 91.19 88 VAL A C 1
ATOM 651 O O . VAL A 1 88 ? -2.874 13.190 -1.241 1.00 91.19 88 VAL A O 1
ATOM 654 N N . SER A 1 89 ? -0.979 12.177 -0.583 1.00 89.38 89 SER A N 1
ATOM 655 C CA . SER A 1 89 ? -0.219 13.408 -0.375 1.00 89.38 89 SER A CA 1
ATOM 656 C C . SER A 1 89 ? 1.261 13.237 -0.687 1.00 89.38 89 SER A C 1
ATOM 658 O O . SER A 1 89 ? 1.809 12.139 -0.637 1.00 89.38 89 SER A O 1
ATOM 660 N N . GLY A 1 90 ? 1.922 14.356 -0.984 1.00 87.06 90 GLY A N 1
ATOM 661 C CA . GLY A 1 90 ? 3.354 14.407 -1.258 1.00 87.06 90 GLY A CA 1
ATOM 662 C C . GLY A 1 90 ? 4.254 14.366 -0.019 1.00 87.06 90 GLY A C 1
ATOM 663 O O . GLY A 1 90 ? 5.468 14.272 -0.193 1.00 87.06 90 GLY A O 1
ATOM 664 N N . THR A 1 91 ? 3.715 14.456 1.207 1.00 85.06 91 THR A N 1
ATOM 665 C CA . THR A 1 91 ? 4.511 14.407 2.449 1.00 85.06 91 THR A CA 1
ATOM 666 C C . THR A 1 91 ? 3.896 13.476 3.492 1.00 85.06 91 THR A C 1
ATOM 668 O O . THR A 1 91 ? 2.675 13.386 3.631 1.00 85.06 91 THR A O 1
ATOM 671 N N . LEU A 1 92 ? 4.755 12.820 4.286 1.00 85.75 92 LEU A N 1
ATOM 672 C CA . LEU A 1 92 ? 4.309 11.959 5.387 1.00 85.75 92 LEU A CA 1
ATOM 673 C C . LEU A 1 92 ? 3.463 12.733 6.405 1.00 85.75 92 LEU A C 1
ATOM 675 O O . LEU A 1 92 ? 2.451 12.219 6.866 1.00 85.75 92 LEU A O 1
ATOM 679 N N . LYS A 1 93 ? 3.860 13.971 6.731 1.00 86.88 93 LYS A N 1
ATOM 680 C CA . LYS A 1 93 ? 3.168 14.803 7.723 1.00 86.88 93 LYS A CA 1
ATOM 681 C C . LYS A 1 93 ? 1.701 15.018 7.349 1.00 86.88 93 LYS A C 1
ATOM 683 O O . LYS A 1 93 ? 0.826 14.846 8.189 1.00 86.88 93 LYS A O 1
ATOM 688 N N . HIS A 1 94 ? 1.422 15.358 6.092 1.00 88.94 94 HIS A N 1
ATOM 689 C CA . HIS A 1 94 ? 0.046 15.536 5.627 1.00 88.94 94 HIS A CA 1
ATOM 690 C C . HIS A 1 94 ? -0.735 14.217 5.618 1.00 88.94 94 HIS A C 1
ATOM 692 O O . HIS A 1 94 ? -1.883 14.202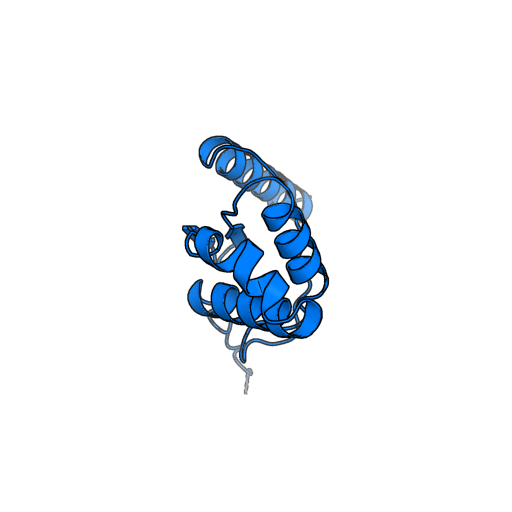 6.050 1.00 88.94 94 HIS A O 1
ATOM 698 N N . ALA A 1 95 ? -0.106 13.107 5.215 1.00 87.75 95 ALA A N 1
ATOM 699 C CA . ALA A 1 95 ? -0.742 11.791 5.275 1.00 87.75 95 ALA A CA 1
ATOM 700 C C . ALA A 1 95 ? -1.111 11.388 6.716 1.00 87.75 95 ALA A C 1
ATOM 702 O O . ALA A 1 95 ? -2.197 10.868 6.954 1.00 87.75 95 ALA A O 1
ATOM 703 N N . GLN A 1 96 ? -0.242 11.678 7.688 1.00 87.38 96 GLN A N 1
ATOM 704 C CA . GLN A 1 96 ? -0.510 11.430 9.107 1.00 87.38 96 GLN A CA 1
ATOM 705 C C . GLN A 1 96 ? -1.661 12.290 9.639 1.00 87.38 96 GLN A C 1
ATOM 707 O O . GLN A 1 96 ? -2.519 11.773 10.347 1.00 87.38 96 GLN A O 1
ATOM 712 N N . ILE A 1 97 ? -1.707 13.578 9.283 1.00 91.06 97 ILE A N 1
ATOM 713 C CA . ILE A 1 97 ? -2.810 14.471 9.672 1.00 91.06 97 ILE A CA 1
ATOM 714 C C . ILE A 1 97 ? -4.140 13.948 9.117 1.00 91.06 97 ILE A C 1
ATOM 716 O O . ILE A 1 97 ? -5.098 13.816 9.873 1.00 91.06 97 ILE A O 1
ATOM 720 N N . ALA A 1 98 ? -4.181 13.578 7.833 1.00 90.44 98 ALA A N 1
ATOM 721 C CA . ALA A 1 98 ? -5.379 13.017 7.212 1.00 90.44 98 ALA A CA 1
ATOM 722 C C . ALA A 1 98 ? -5.820 11.698 7.873 1.00 90.44 98 ALA A C 1
ATOM 724 O O . ALA A 1 98 ? -7.008 11.493 8.108 1.00 90.44 98 ALA A O 1
ATOM 725 N N . ALA A 1 99 ? -4.873 10.824 8.229 1.00 87.38 99 ALA A N 1
ATOM 726 C CA . ALA A 1 99 ? -5.170 9.577 8.932 1.00 87.38 99 ALA A CA 1
ATOM 727 C C . ALA A 1 99 ? -5.758 9.817 10.336 1.00 87.38 99 ALA A C 1
ATOM 729 O O . ALA A 1 99 ? -6.686 9.119 10.744 1.00 87.38 99 ALA A O 1
ATOM 730 N N . ILE A 1 100 ? -5.238 10.806 11.072 1.00 88.56 100 ILE A N 1
ATOM 731 C CA . ILE A 1 100 ? -5.763 11.192 12.390 1.00 88.56 100 ILE A CA 1
ATOM 732 C C . ILE A 1 100 ? -7.191 11.725 12.264 1.00 88.56 100 ILE A C 1
ATOM 734 O O . ILE A 1 100 ? -8.049 11.327 13.051 1.00 88.56 100 ILE A O 1
ATOM 738 N N . GLU A 1 101 ? -7.447 12.597 11.288 1.00 91.00 101 GLU A N 1
ATOM 739 C CA . GLU A 1 101 ? -8.769 13.194 11.089 1.00 91.00 101 GLU A CA 1
ATOM 740 C C . GLU A 1 101 ? -9.808 12.141 10.699 1.00 91.00 101 GLU A C 1
ATOM 742 O O . GLU A 1 101 ? -10.839 12.018 11.356 1.00 91.00 101 GLU A O 1
ATOM 747 N N . TRP A 1 102 ? -9.478 11.277 9.735 1.00 89.69 102 TRP A N 1
ATOM 748 C CA . TRP A 1 102 ? -10.348 10.169 9.343 1.00 89.69 102 TRP A CA 1
ATOM 749 C C . TRP A 1 102 ? -10.697 9.261 10.529 1.00 89.69 102 TRP A C 1
ATOM 751 O O . TRP A 1 102 ? -11.852 8.870 10.711 1.00 89.69 102 TRP A O 1
ATOM 761 N N . ASN A 1 103 ? -9.710 8.957 11.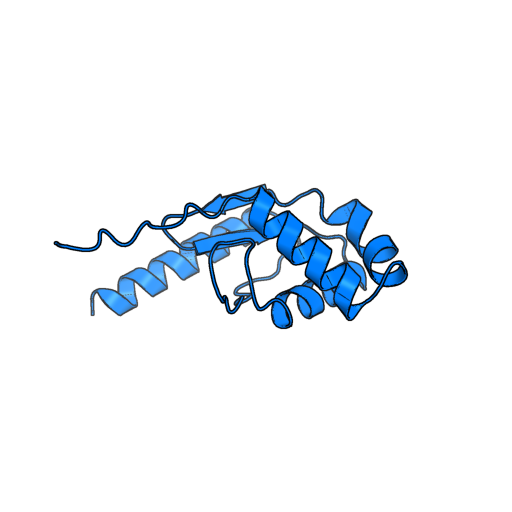379 1.00 87.06 103 ASN A N 1
ATOM 762 C CA . ASN A 1 103 ? -9.931 8.131 12.560 1.00 87.06 103 ASN A CA 1
ATOM 763 C C . ASN A 1 103 ? -10.846 8.819 13.589 1.00 87.06 103 ASN A C 1
ATOM 765 O O . ASN A 1 103 ? -11.693 8.165 14.196 1.00 87.06 103 ASN A O 1
ATOM 769 N N . ARG A 1 104 ? -10.709 10.139 13.781 1.00 88.19 104 ARG A N 1
ATOM 770 C CA . ARG A 1 104 ? -11.596 10.916 14.664 1.00 88.19 104 ARG A CA 1
ATOM 771 C C . ARG A 1 104 ? -13.037 10.881 14.176 1.00 88.19 104 ARG A C 1
ATOM 773 O O . ARG A 1 104 ? -13.933 10.615 14.975 1.00 88.19 104 ARG A O 1
ATOM 780 N N . GLU A 1 105 ? -13.254 11.087 12.881 1.00 89.88 105 GLU A N 1
ATOM 781 C CA . GLU A 1 105 ? -14.586 11.015 12.285 1.00 89.88 105 GLU A CA 1
ATOM 782 C C . GLU A 1 105 ? -15.196 9.611 12.388 1.00 89.88 105 GLU A C 1
ATOM 784 O O . GLU A 1 105 ? -16.379 9.471 12.695 1.00 89.88 105 GLU A O 1
ATOM 789 N N . ALA A 1 106 ? -14.403 8.559 12.161 1.00 86.75 106 ALA A N 1
ATOM 790 C CA . ALA A 1 106 ? -14.865 7.178 12.281 1.00 86.75 106 ALA A CA 1
ATOM 791 C C . ALA A 1 106 ? -15.340 6.862 13.706 1.00 86.75 106 ALA A C 1
ATOM 793 O O . ALA A 1 106 ? -16.421 6.304 13.884 1.00 86.75 106 ALA A O 1
ATOM 794 N N . ILE A 1 107 ? -14.580 7.286 14.721 1.00 86.69 107 ILE A N 1
ATOM 795 C CA . ILE A 1 107 ? -14.968 7.134 16.129 1.00 86.69 107 ILE A CA 1
ATOM 796 C C . ILE A 1 107 ? -16.229 7.947 16.443 1.00 86.69 107 ILE A C 1
ATOM 798 O O . ILE A 1 107 ? -17.101 7.459 17.161 1.00 86.69 107 ILE A O 1
ATOM 802 N N . ALA A 1 108 ? -16.346 9.172 15.921 1.00 89.62 108 ALA A N 1
ATOM 803 C CA . ALA A 1 108 ? -17.524 10.010 16.133 1.00 89.62 108 ALA A CA 1
ATOM 804 C C . ALA A 1 108 ? -18.800 9.367 15.562 1.00 89.62 108 ALA A C 1
ATOM 806 O O . ALA A 1 108 ? -19.827 9.381 16.232 1.00 89.62 108 ALA A O 1
ATOM 807 N N . ARG A 1 109 ? -18.718 8.736 14.381 1.00 87.25 109 ARG A N 1
ATOM 808 C CA . ARG A 1 109 ? -19.846 8.023 13.751 1.00 87.25 109 ARG A CA 1
ATOM 809 C C . ARG A 1 109 ? -20.348 6.825 14.556 1.00 87.25 109 ARG A C 1
ATOM 811 O O . ARG A 1 109 ? -21.529 6.530 14.495 1.00 87.25 109 ARG A O 1
ATOM 818 N N . VAL A 1 110 ? -19.468 6.132 15.280 1.00 84.88 110 VAL A N 1
ATOM 819 C CA . VAL A 1 110 ? -19.836 4.951 16.087 1.00 84.88 110 VAL A CA 1
ATOM 820 C C . VAL A 1 110 ? -20.409 5.341 17.455 1.00 84.88 110 VAL A C 1
ATOM 822 O O . VAL A 1 110 ? -21.124 4.557 18.070 1.00 84.88 110 VAL A O 1
ATOM 825 N N . LYS A 1 111 ? -20.073 6.533 17.959 1.00 75.31 111 LYS A N 1
ATOM 826 C CA . LYS A 1 111 ? -20.557 7.035 19.255 1.00 75.31 111 LYS A CA 1
ATOM 827 C C . LYS A 1 111 ? -21.925 7.726 19.188 1.00 75.31 111 LYS A C 1
ATOM 829 O O . LYS A 1 111 ? -22.476 7.999 20.252 1.00 75.31 111 LYS A O 1
ATOM 834 N N . ALA A 1 112 ? -22.405 8.061 17.992 1.00 56.38 112 ALA A N 1
ATOM 835 C CA . ALA A 1 112 ? -23.713 8.670 17.746 1.00 56.38 112 ALA A CA 1
ATOM 836 C C . ALA A 1 112 ? -24.805 7.598 17.639 1.00 56.38 112 ALA A C 1
ATOM 838 O O . ALA A 1 112 ? -25.932 7.887 18.095 1.00 56.38 112 ALA A O 1
#

Organism: NCBI:txid376703

InterPro domains:
  IPR002759 RNase P subunit Pop5/Rpp14/Rnp2-like [PF01900] (7-100)
  IPR038085 RNase P subunit Pop5/Rpp14/Rnp2-like domain superfamily [G3DSA:3.30.70.3250] (2-103)
  IPR038085 RNase P subunit Pop5/Rpp14/Rnp2-like domain superfamily [SSF160350] (10-104)

Foldseek 3Di:
DPPPPPQPPQALVLVLVLLLVLLCVPPNPVLCVQWVVFQVCFPDADSVQRDTDTTTDDDVNVVSSVVSLQVRQDRPVRHGDGDDDQDDDPDPVVVVVSVVVVVVVVVVVVVD

pLDDT: mean 82.31, std 14.52, range [33.78, 95.25]

Radius of gyration: 15.29 Å; Cα contacts (8 Å, |Δi|>4): 113; chains: 1; bounding box: 36×39×39 Å

Sequence (112 aa):
SPDTTTITTISTKDIFNALKQSVLFHFGDTGWGEVGASLAGVSSFLPSNHLCIIRVARGEAARTTWAALVLLDRLGAGGIVVPHVIHVSGTLKHAQIAAIEWNREAIARVKA

Solvent-accessible surface area (backbone atoms only — not comparable to full-atom values): 6751 Å² total; per-residue (Å²): 129,85,80,74,77,73,77,66,82,78,46,60,65,38,52,51,49,32,48,51,49,31,27,40,74,76,47,32,69,65,42,36,67,60,31,53,86,33,50,78,45,61,74,50,61,42,80,93,74,77,44,68,49,78,40,60,46,77,68,65,28,40,52,55,52,49,52,23,41,68,69,33,49,50,41,69,94,70,45,80,47,80,67,78,89,88,80,89,67,99,44,69,69,5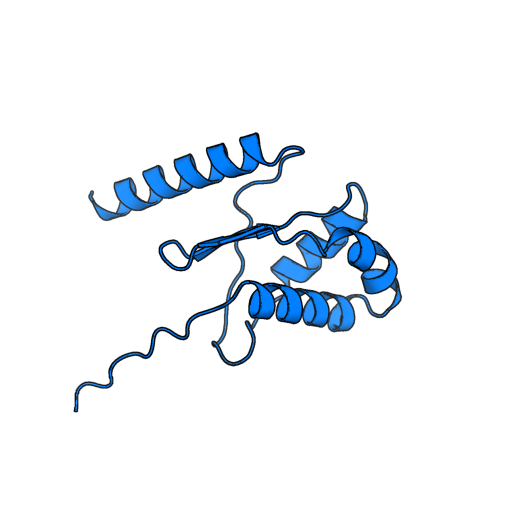9,47,52,52,52,53,53,52,54,52,52,53,55,53,53,66,75,74,108